Protein AF-X1S949-F1 (afdb_monomer_lite)

Secondary structure (DSSP, 8-state):
-HHHHHHHHHHHHHTSHHHHTTT-----TTS---SSHHHHHHHHHHHHHH-SSEEEE--SS--HHHHHHHHHHHHTT--EEEE--SSHHHHHHHHIIIII-GGGGPBPTTT--B---EEES-HHHHHHHHHHHHTT---EEEEEPTT-SS-EEEEETTT--EEEEE--

pLDDT: mean 91.07, std 7.75, range [42.94, 98.0]

Sequence (168 aa):
ADFREMAKTCEVIFNNDKLKKYNLRFFDPTLSAANYHEDKGIIECLMVKTCKALLYFAQHKESLGKVSELAMALSLGKPAIVLCPKDERGTEIFEFYRERHPLLRLIEFNTGIVNGAMITQDVDVVSQVFERIFSNSMEYDLVRKRETTAYYLLKERITQSTVRIITD

Radius of gyration: 16.21 Å; chains: 1; bounding box: 37×38×51 Å

Foldseek 3Di:
DPLVVVVVLCCVQCPPPLNVVVVDDDDRLVPPDDPDPVSSLVVLLVRLVPDQAEEQEDDPDDDPSSLVSLLSNQLQVHAYEYAFAPDPSSVVVLCCLQPPPCSLQHANVVPRWRFGYQYDNDSVVVNVVVSCVVVVNWDWDWDADPPDDPWIFTAGPPSRGGGGIDDD

Structure (mmCIF, N/CA/C/O backbone):
data_AF-X1S949-F1
#
_entry.id   AF-X1S949-F1
#
loop_
_atom_site.group_PDB
_atom_site.id
_atom_site.type_symbol
_atom_site.label_atom_id
_atom_site.label_alt_id
_atom_site.label_comp_id
_atom_site.label_asym_id
_atom_site.label_entity_id
_atom_site.label_seq_id
_atom_site.pdbx_PDB_ins_code
_atom_site.Cartn_x
_atom_site.Cartn_y
_atom_site.Cartn_z
_atom_site.occupancy
_atom_site.B_iso_or_equiv
_atom_site.auth_seq_id
_atom_site.auth_comp_id
_atom_site.auth_asym_id
_atom_site.auth_atom_id
_atom_site.pdbx_PDB_model_num
ATOM 1 N N . ALA A 1 1 ? 21.373 -1.726 -10.706 1.00 42.94 1 ALA A N 1
ATOM 2 C CA . ALA A 1 1 ? 21.357 -2.648 -9.550 1.00 42.94 1 ALA A CA 1
ATOM 3 C C . ALA A 1 1 ? 19.920 -2.885 -9.067 1.00 42.94 1 ALA A C 1
ATOM 5 O O . ALA A 1 1 ? 19.515 -4.034 -9.002 1.00 42.94 1 ALA A O 1
ATOM 6 N N . ASP A 1 2 ? 19.144 -1.811 -8.898 1.00 65.62 2 ASP A N 1
ATOM 7 C CA . ASP A 1 2 ? 17.750 -1.730 -8.409 1.00 65.62 2 ASP A CA 1
ATOM 8 C C . ASP A 1 2 ? 16.717 -2.740 -8.973 1.00 65.62 2 ASP A C 1
ATOM 10 O O . ASP A 1 2 ? 16.058 -3.458 -8.230 1.00 65.62 2 ASP A O 1
ATOM 14 N N . PHE A 1 3 ? 16.585 -2.866 -10.301 1.00 72.50 3 PHE A N 1
ATOM 15 C CA . PHE A 1 3 ? 15.486 -3.641 -10.908 1.00 72.50 3 PHE A CA 1
ATOM 16 C C . PHE A 1 3 ? 15.519 -5.149 -10.618 1.00 72.50 3 PHE A C 1
ATOM 18 O O . PHE A 1 3 ? 14.475 -5.782 -10.494 1.00 72.50 3 PHE A O 1
ATOM 25 N N . ARG A 1 4 ? 16.716 -5.736 -10.487 1.00 78.69 4 ARG A N 1
ATOM 26 C CA . ARG A 1 4 ? 16.861 -7.168 -10.171 1.00 78.69 4 ARG A CA 1
ATOM 27 C C . ARG A 1 4 ? 16.485 -7.466 -8.725 1.00 78.69 4 ARG A C 1
ATOM 29 O O . ARG A 1 4 ? 15.991 -8.546 -8.435 1.00 78.69 4 ARG A O 1
ATOM 36 N N . GLU A 1 5 ? 16.765 -6.533 -7.826 1.00 84.12 5 GLU A N 1
ATOM 37 C CA . GLU A 1 5 ? 16.418 -6.655 -6.414 1.00 84.12 5 GLU A CA 1
ATOM 38 C C . GLU A 1 5 ? 14.911 -6.507 -6.206 1.00 84.12 5 GLU A C 1
ATOM 40 O O . GLU A 1 5 ? 14.311 -7.313 -5.497 1.00 84.12 5 GLU A O 1
ATOM 45 N N . MET A 1 6 ? 14.283 -5.565 -6.914 1.00 86.31 6 MET A N 1
ATOM 46 C CA . MET A 1 6 ? 12.828 -5.442 -6.959 1.00 86.31 6 MET A CA 1
ATOM 47 C C . MET A 1 6 ? 12.170 -6.729 -7.477 1.00 86.31 6 MET A C 1
ATOM 49 O O . MET A 1 6 ? 11.287 -7.257 -6.809 1.00 86.31 6 MET A O 1
ATOM 53 N N . ALA A 1 7 ? 12.642 -7.284 -8.601 1.00 86.12 7 ALA A N 1
ATOM 54 C CA . ALA A 1 7 ? 12.110 -8.534 -9.152 1.00 86.12 7 ALA A CA 1
ATOM 55 C C . ALA A 1 7 ? 12.222 -9.702 -8.155 1.00 86.12 7 ALA A C 1
ATOM 57 O O . ALA A 1 7 ? 11.230 -10.375 -7.881 1.00 86.12 7 ALA A O 1
ATOM 58 N N . LYS A 1 8 ? 13.392 -9.880 -7.523 1.00 89.44 8 LYS A N 1
ATOM 59 C CA . LYS A 1 8 ? 13.591 -10.884 -6.459 1.00 89.44 8 LYS A CA 1
ATOM 60 C C . LYS A 1 8 ? 12.653 -10.668 -5.273 1.00 89.44 8 LYS A C 1
ATOM 62 O O . LYS A 1 8 ? 12.111 -11.625 -4.731 1.00 89.44 8 LYS A O 1
ATOM 67 N N . THR A 1 9 ? 12.449 -9.419 -4.865 1.00 91.56 9 THR A N 1
ATOM 68 C CA . THR A 1 9 ? 11.552 -9.087 -3.751 1.00 91.56 9 THR A CA 1
ATOM 69 C C . THR A 1 9 ? 10.100 -9.409 -4.102 1.00 91.56 9 THR A C 1
ATOM 71 O O . THR A 1 9 ? 9.396 -10.015 -3.298 1.00 91.56 9 THR A O 1
ATOM 74 N N . CYS A 1 10 ? 9.662 -9.084 -5.320 1.00 91.50 10 CYS A N 1
ATOM 75 C CA . CYS A 1 10 ? 8.351 -9.478 -5.833 1.00 91.50 10 CYS A CA 1
ATOM 76 C C . CYS A 1 10 ? 8.190 -11.003 -5.864 1.00 91.50 10 CYS A C 1
ATOM 78 O O . CYS A 1 10 ? 7.167 -11.505 -5.404 1.00 91.50 10 CYS A O 1
ATOM 80 N N . GLU A 1 11 ? 9.189 -11.749 -6.342 1.00 90.31 11 GLU A N 1
ATOM 81 C CA . GLU A 1 11 ? 9.158 -13.216 -6.323 1.00 90.31 11 GLU A CA 1
ATOM 82 C C . GLU A 1 11 ? 8.985 -13.763 -4.903 1.00 90.31 11 GLU A C 1
ATOM 84 O O . GLU A 1 11 ? 8.171 -14.661 -4.705 1.00 90.31 11 GLU A O 1
ATOM 89 N N . VAL A 1 12 ? 9.689 -13.211 -3.910 1.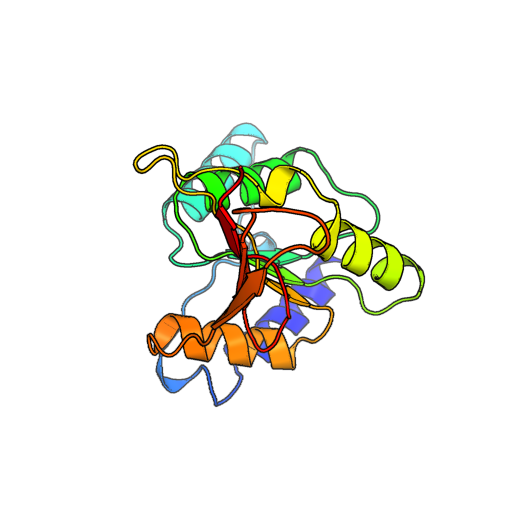00 93.06 12 VAL A N 1
ATOM 90 C CA . VAL A 1 12 ? 9.542 -13.616 -2.501 1.00 93.06 12 VAL A CA 1
ATOM 91 C C . VAL A 1 12 ? 8.131 -13.327 -1.980 1.00 93.06 12 VAL A C 1
ATOM 93 O O . VAL A 1 12 ? 7.516 -14.203 -1.371 1.00 93.06 12 VAL A O 1
ATOM 96 N N . ILE A 1 13 ? 7.590 -12.133 -2.242 1.00 94.12 13 ILE A N 1
ATOM 97 C CA . ILE A 1 13 ? 6.253 -11.729 -1.775 1.00 94.12 13 ILE A CA 1
ATOM 98 C C . ILE A 1 13 ? 5.176 -12.597 -2.421 1.00 94.12 13 ILE A C 1
ATOM 100 O O . ILE A 1 13 ? 4.382 -13.233 -1.732 1.00 94.12 13 ILE A O 1
ATOM 104 N N . PHE A 1 14 ? 5.132 -12.644 -3.751 1.00 92.50 14 PHE A N 1
ATOM 105 C CA . PHE A 1 14 ? 4.020 -13.259 -4.473 1.00 92.50 14 PHE A CA 1
ATOM 106 C C . PHE A 1 14 ? 4.097 -14.793 -4.525 1.00 92.50 14 PHE A C 1
ATOM 108 O O . PHE A 1 14 ? 3.075 -15.428 -4.779 1.00 92.50 14 PHE A O 1
ATOM 115 N N . ASN A 1 15 ? 5.248 -15.400 -4.200 1.00 91.94 15 ASN A N 1
ATOM 116 C CA . ASN A 1 15 ? 5.349 -16.841 -3.935 1.00 91.94 15 ASN A CA 1
ATOM 117 C C . ASN A 1 15 ? 5.165 -17.214 -2.455 1.00 91.94 15 ASN A C 1
ATOM 119 O O . ASN A 1 15 ? 5.277 -18.395 -2.116 1.00 91.94 15 ASN A O 1
ATOM 123 N N . ASN A 1 16 ? 4.873 -16.259 -1.568 1.00 94.75 16 ASN A N 1
ATOM 124 C CA . ASN A 1 16 ? 4.572 -16.564 -0.174 1.00 94.75 16 ASN A CA 1
ATOM 125 C C . ASN A 1 16 ? 3.310 -17.444 -0.080 1.00 94.75 16 ASN A C 1
ATOM 127 O O . ASN A 1 16 ? 2.289 -17.153 -0.710 1.00 94.75 16 ASN A O 1
ATOM 131 N N . ASP A 1 17 ? 3.347 -18.505 0.731 1.00 93.94 17 ASP A N 1
ATOM 132 C CA . ASP A 1 17 ? 2.234 -19.461 0.858 1.00 93.94 17 ASP A CA 1
ATOM 133 C C . ASP A 1 17 ? 0.924 -18.798 1.311 1.00 93.94 17 ASP A C 1
ATOM 135 O O . ASP A 1 17 ? -0.161 -19.234 0.920 1.00 93.94 17 ASP A O 1
ATOM 139 N N . LYS A 1 18 ? 1.014 -17.688 2.058 1.00 92.31 18 LYS A N 1
ATOM 140 C CA . LYS A 1 18 ? -0.144 -16.874 2.458 1.00 92.31 18 LYS A CA 1
ATOM 141 C C . LYS A 1 18 ? -0.888 -16.282 1.257 1.00 92.31 18 LYS A C 1
ATOM 143 O O . LYS A 1 18 ? -2.103 -16.097 1.331 1.00 92.31 18 LYS A O 1
ATOM 148 N N . LEU A 1 19 ? -0.178 -15.999 0.160 1.00 94.81 19 LEU A N 1
ATOM 149 C CA . LEU A 1 19 ? -0.719 -15.341 -1.031 1.00 94.81 19 LEU A CA 1
ATOM 150 C C . LEU A 1 19 ? -1.040 -16.299 -2.183 1.00 94.81 19 LEU A C 1
ATOM 152 O O . LEU A 1 19 ? -1.941 -15.996 -2.970 1.00 94.81 19 LEU A O 1
ATOM 156 N N . LYS A 1 20 ? -0.381 -17.465 -2.262 1.00 91.00 20 LYS A N 1
ATOM 157 C CA . LYS A 1 20 ? -0.585 -18.452 -3.344 1.00 91.00 20 LYS A CA 1
ATOM 158 C C . LYS A 1 20 ? -2.058 -18.792 -3.582 1.00 91.00 20 LYS A C 1
ATOM 160 O O . LYS A 1 20 ? -2.490 -18.858 -4.727 1.00 91.00 20 LYS A O 1
ATOM 165 N N . LYS A 1 21 ? -2.850 -18.936 -2.511 1.00 91.31 21 LYS A N 1
ATOM 166 C CA . LYS A 1 21 ? -4.285 -19.276 -2.584 1.00 91.31 21 LYS A CA 1
ATOM 167 C C . LYS A 1 21 ? -5.135 -18.264 -3.369 1.00 91.31 21 LYS A C 1
ATOM 169 O O . LYS A 1 21 ? -6.205 -18.627 -3.847 1.00 91.31 21 LYS A O 1
ATOM 174 N N . TYR A 1 22 ? -4.678 -17.019 -3.515 1.00 92.12 22 TYR A N 1
ATOM 175 C CA . TYR A 1 22 ? -5.416 -15.968 -4.224 1.00 92.12 22 TYR A CA 1
ATOM 176 C C . TYR A 1 22 ? -5.054 -15.849 -5.709 1.00 92.12 22 TYR A C 1
ATOM 178 O O . TYR A 1 22 ? -5.686 -15.056 -6.405 1.00 92.12 22 TYR A O 1
ATOM 186 N N . ASN A 1 23 ? -4.052 -16.594 -6.202 1.00 91.38 23 ASN A N 1
ATOM 187 C CA . ASN A 1 23 ? -3.577 -16.520 -7.591 1.00 91.38 23 ASN A CA 1
ATOM 188 C C . ASN A 1 23 ? -3.366 -15.070 -8.073 1.00 91.38 23 ASN A C 1
ATOM 190 O O . ASN A 1 23 ? -3.816 -14.676 -9.155 1.00 91.38 23 ASN A O 1
ATOM 194 N N . LEU A 1 24 ? -2.721 -14.249 -7.235 1.00 92.12 24 LEU A N 1
ATOM 195 C CA . LEU A 1 24 ? -2.495 -12.839 -7.538 1.00 92.12 24 LEU A CA 1
ATOM 196 C C . LEU A 1 24 ? -1.611 -12.698 -8.777 1.00 92.12 24 LEU A C 1
ATOM 198 O O . LEU A 1 24 ? -0.581 -13.352 -8.913 1.00 92.12 24 LEU A O 1
ATOM 202 N N . ARG A 1 25 ? -2.009 -11.787 -9.663 1.00 91.25 25 ARG A N 1
ATOM 203 C CA . ARG A 1 25 ? -1.187 -11.339 -10.786 1.00 91.25 25 ARG A CA 1
ATOM 204 C C . ARG A 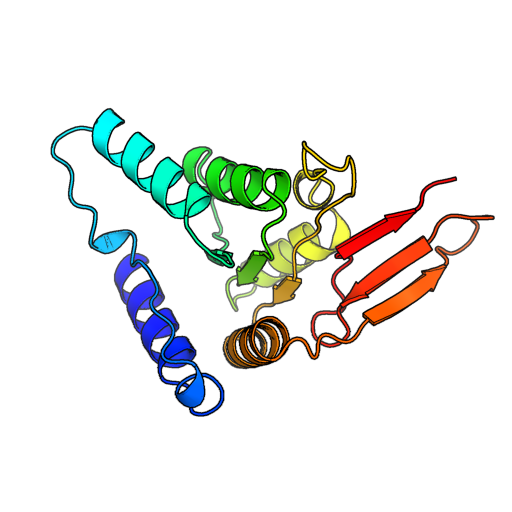1 25 ? -0.701 -9.939 -10.471 1.00 91.25 25 ARG A C 1
ATOM 206 O O . ARG A 1 25 ? -1.512 -9.067 -10.158 1.00 91.25 25 ARG A O 1
ATOM 213 N N . PHE A 1 26 ? 0.599 -9.733 -10.574 1.00 88.50 26 PHE A N 1
ATOM 214 C CA . PHE A 1 26 ? 1.210 -8.420 -10.465 1.00 88.50 26 PHE A CA 1
ATOM 215 C C . PHE A 1 26 ? 1.853 -8.062 -11.799 1.00 88.50 26 PHE A C 1
ATOM 217 O O . PHE A 1 26 ? 2.224 -8.936 -12.583 1.00 88.50 26 PHE A O 1
ATOM 224 N N . PHE A 1 27 ? 1.939 -6.767 -12.066 1.00 83.00 27 PHE A N 1
ATOM 225 C CA . PHE A 1 27 ? 2.675 -6.268 -13.210 1.00 83.00 27 PHE A CA 1
ATOM 226 C C . PHE A 1 27 ? 4.065 -5.865 -12.743 1.00 83.00 27 PHE A C 1
ATOM 228 O O . PHE A 1 27 ? 4.188 -5.071 -11.811 1.00 83.00 27 PHE A O 1
ATOM 235 N N . ASP A 1 28 ? 5.093 -6.397 -13.392 1.00 71.56 28 ASP A N 1
ATOM 236 C CA . ASP A 1 28 ? 6.461 -5.951 -13.175 1.00 71.56 28 ASP A CA 1
ATOM 237 C C . ASP A 1 28 ? 6.780 -4.800 -14.153 1.00 71.56 28 ASP A C 1
ATOM 239 O O . ASP A 1 28 ? 6.856 -5.040 -15.362 1.00 71.56 28 ASP A O 1
ATOM 243 N N . PRO A 1 29 ? 6.971 -3.553 -13.672 1.00 63.38 29 PRO A N 1
ATOM 244 C CA . PRO A 1 29 ? 7.279 -2.399 -14.521 1.00 63.38 29 PRO A CA 1
ATOM 245 C C . PRO A 1 29 ? 8.615 -2.523 -15.268 1.00 63.38 29 PRO A C 1
ATOM 247 O O . PRO A 1 29 ? 8.893 -1.744 -16.177 1.00 63.38 29 PRO A O 1
ATOM 250 N N . THR A 1 30 ? 9.450 -3.517 -14.951 1.00 64.00 30 THR A N 1
ATOM 251 C CA . THR A 1 30 ? 10.642 -3.833 -15.754 1.00 64.00 30 THR A CA 1
ATOM 252 C C . THR A 1 30 ? 10.309 -4.498 -17.088 1.00 64.00 30 THR A C 1
ATOM 254 O O . THR A 1 30 ? 11.136 -4.466 -17.999 1.00 64.00 30 THR A O 1
ATOM 257 N N . LEU A 1 31 ? 9.104 -5.061 -17.231 1.00 67.44 31 LEU A N 1
ATOM 258 C CA . LEU A 1 31 ? 8.647 -5.741 -18.443 1.00 67.44 31 LEU A CA 1
ATOM 259 C C . LEU A 1 31 ? 7.966 -4.794 -19.445 1.00 67.44 31 LEU A C 1
ATOM 261 O O . LEU A 1 31 ? 7.777 -5.174 -20.600 1.00 67.44 31 LEU A O 1
ATOM 265 N N . SER A 1 32 ? 7.626 -3.558 -19.055 1.00 66.12 32 SER A N 1
ATOM 266 C CA . SER A 1 32 ? 7.018 -2.551 -19.941 1.00 66.12 32 SER A CA 1
ATOM 267 C C . SER A 1 32 ? 8.060 -1.817 -20.792 1.00 66.12 32 SER A C 1
ATOM 269 O O . SER A 1 32 ? 8.199 -0.592 -20.711 1.00 66.12 32 SER A O 1
ATOM 271 N N . ALA A 1 33 ? 8.821 -2.555 -21.601 1.00 66.81 33 ALA A N 1
ATOM 272 C CA . ALA A 1 33 ? 9.676 -1.945 -22.613 1.00 66.81 33 ALA A CA 1
ATOM 273 C C . ALA A 1 33 ? 8.794 -1.229 -23.650 1.00 66.81 33 ALA A C 1
ATOM 275 O O . ALA A 1 33 ? 7.996 -1.862 -24.338 1.00 66.81 33 ALA A O 1
ATOM 276 N N . ALA A 1 34 ? 8.932 0.091 -23.745 1.00 79.81 34 ALA A N 1
ATOM 277 C CA . ALA A 1 34 ? 8.259 0.913 -24.742 1.00 79.81 34 ALA A CA 1
ATOM 278 C C . ALA A 1 34 ? 9.298 1.711 -25.533 1.00 79.81 34 ALA A C 1
ATOM 280 O O . ALA A 1 34 ? 10.355 2.061 -25.004 1.00 79.81 34 ALA A O 1
ATOM 281 N N . ASN A 1 35 ? 8.995 1.983 -26.802 1.00 80.56 35 ASN A N 1
ATOM 282 C CA . ASN A 1 35 ? 9.910 2.685 -27.705 1.00 80.56 35 ASN A CA 1
ATOM 283 C C . ASN A 1 35 ? 9.990 4.190 -27.406 1.00 80.56 35 ASN A C 1
ATOM 285 O O . ASN A 1 35 ? 10.996 4.818 -27.730 1.00 80.56 35 ASN A O 1
ATOM 289 N N . TYR A 1 36 ? 8.953 4.749 -26.776 1.00 85.06 36 TYR A N 1
ATOM 290 C CA . TYR A 1 36 ? 8.838 6.170 -26.457 1.00 85.06 36 TYR A CA 1
ATOM 291 C C . TYR A 1 36 ? 8.464 6.391 -24.987 1.00 85.06 36 TYR A C 1
ATOM 293 O O . TYR A 1 36 ? 7.885 5.523 -24.325 1.00 85.06 36 TYR A O 1
ATOM 301 N N . HIS A 1 37 ? 8.816 7.566 -24.462 1.00 83.44 37 HIS A N 1
ATOM 302 C CA . HIS A 1 37 ? 8.577 7.920 -23.062 1.00 83.44 37 HIS A CA 1
ATOM 303 C C . HIS A 1 37 ? 7.084 8.102 -22.759 1.00 83.44 37 HIS A C 1
ATOM 305 O O . HIS A 1 37 ? 6.625 7.726 -21.681 1.00 83.44 37 HIS A O 1
ATOM 311 N N . GLU A 1 38 ? 6.329 8.632 -23.717 1.00 88.31 38 GLU A N 1
ATOM 312 C CA . GLU A 1 38 ? 4.890 8.865 -23.636 1.00 88.31 38 GLU A CA 1
ATOM 313 C C . GLU A 1 38 ? 4.122 7.546 -23.507 1.00 88.31 38 GLU A C 1
ATOM 315 O O . GLU A 1 38 ? 3.279 7.409 -22.620 1.00 88.31 38 GLU A O 1
ATOM 320 N N . ASP A 1 39 ? 4.467 6.553 -24.331 1.00 88.38 39 ASP A N 1
ATOM 321 C CA . ASP A 1 39 ? 3.859 5.219 -24.296 1.00 88.38 39 ASP A CA 1
ATOM 322 C C . ASP A 1 39 ? 4.044 4.571 -22.925 1.00 88.38 39 ASP A C 1
ATOM 324 O O . ASP A 1 39 ? 3.098 4.047 -22.333 1.00 88.38 39 ASP A O 1
ATOM 328 N N . LYS A 1 40 ? 5.269 4.652 -22.393 1.00 84.44 40 LYS A N 1
ATOM 329 C CA . LYS A 1 40 ? 5.595 4.127 -21.070 1.00 84.44 40 LYS A CA 1
ATOM 330 C C . LYS A 1 40 ? 4.752 4.798 -19.985 1.00 84.44 40 LYS A C 1
ATOM 332 O O . LYS A 1 40 ? 4.126 4.094 -19.196 1.00 84.44 40 LYS A O 1
ATOM 337 N N . GLY A 1 41 ? 4.678 6.129 -19.990 1.00 86.62 41 GLY A N 1
ATOM 338 C CA . GLY A 1 41 ? 3.883 6.874 -19.012 1.00 86.62 41 GLY A CA 1
ATOM 339 C C . GLY A 1 41 ? 2.391 6.525 -19.069 1.00 86.62 41 GLY A C 1
ATOM 340 O O . GLY A 1 41 ? 1.752 6.349 -18.030 1.00 86.62 41 GLY A O 1
ATOM 341 N N . ILE A 1 42 ? 1.828 6.360 -20.273 1.00 89.25 42 ILE A N 1
ATOM 342 C CA . ILE A 1 42 ? 0.429 5.938 -20.455 1.00 89.25 42 ILE A CA 1
ATOM 343 C C . ILE A 1 42 ? 0.208 4.529 -19.893 1.00 89.25 42 ILE A C 1
ATOM 345 O O . ILE A 1 42 ? -0.784 4.300 -19.195 1.00 89.25 42 ILE A O 1
ATOM 349 N N . ILE A 1 43 ? 1.118 3.593 -20.166 1.00 88.38 43 ILE A N 1
ATOM 350 C CA . ILE A 1 43 ? 1.046 2.219 -19.653 1.00 88.38 43 ILE A CA 1
ATOM 351 C C . ILE A 1 43 ? 1.087 2.213 -18.120 1.00 88.38 43 ILE A C 1
ATOM 353 O O . ILE A 1 43 ? 0.213 1.604 -17.502 1.00 88.38 43 ILE A O 1
ATOM 357 N N . GLU A 1 44 ? 2.021 2.940 -17.506 1.00 87.88 44 GLU A N 1
ATOM 358 C CA . GLU A 1 44 ? 2.142 3.071 -16.045 1.00 87.88 44 GLU A CA 1
ATOM 359 C C . GLU A 1 44 ? 0.848 3.635 -15.430 1.00 87.88 44 GLU A C 1
ATOM 361 O O . GLU A 1 44 ? 0.280 3.058 -14.495 1.00 87.88 44 GLU A O 1
ATOM 366 N N . CYS A 1 45 ? 0.280 4.682 -16.035 1.00 90.94 45 CYS A N 1
ATOM 367 C CA . CYS A 1 45 ? -0.999 5.251 -15.606 1.00 90.94 45 CYS A CA 1
ATOM 368 C C . CYS A 1 45 ? -2.156 4.243 -15.707 1.00 90.94 45 CYS A C 1
ATOM 370 O O . CYS A 1 45 ? -2.985 4.143 -14.796 1.00 90.94 45 CYS A O 1
ATOM 372 N N . LEU A 1 46 ? -2.233 3.481 -16.803 1.00 91.88 46 LEU A N 1
ATOM 373 C CA . LEU A 1 46 ? -3.258 2.453 -17.005 1.00 91.88 46 LEU A CA 1
ATOM 374 C C . LEU A 1 46 ? -3.103 1.289 -16.023 1.00 91.88 46 LEU A C 1
ATOM 376 O O . LEU A 1 46 ? -4.104 0.771 -15.519 1.00 91.88 46 LEU A O 1
ATOM 380 N N . MET A 1 47 ? -1.877 0.895 -15.702 1.00 91.75 47 MET A N 1
ATOM 381 C CA . MET A 1 47 ? -1.606 -0.129 -14.698 1.00 91.75 47 MET A CA 1
ATOM 382 C C . MET A 1 47 ? -2.073 0.315 -13.317 1.00 91.75 47 MET A C 1
ATOM 384 O O . MET A 1 47 ? -2.827 -0.410 -12.663 1.00 91.75 47 MET A O 1
ATOM 388 N N . VAL A 1 48 ? -1.717 1.533 -12.900 1.00 93.56 48 VAL A N 1
ATOM 389 C CA . VAL A 1 48 ? -2.200 2.096 -11.633 1.00 93.56 48 VAL A CA 1
ATOM 390 C C . VAL A 1 48 ? -3.721 2.195 -11.652 1.00 93.56 48 VAL A C 1
ATOM 392 O O . VAL A 1 48 ? -4.369 1.822 -10.677 1.00 93.56 48 VAL A O 1
ATOM 395 N N . LYS A 1 49 ? -4.337 2.594 -12.772 1.00 94.25 49 LYS A N 1
ATOM 396 C CA . LYS A 1 49 ? -5.801 2.638 -12.919 1.00 94.25 49 LYS A CA 1
ATOM 397 C C . LYS A 1 49 ? -6.465 1.264 -12.818 1.00 94.25 49 LYS A C 1
ATOM 399 O O . LYS A 1 49 ? -7.576 1.175 -12.295 1.00 94.25 49 LYS A O 1
ATOM 404 N N . THR A 1 50 ? -5.814 0.187 -13.241 1.00 93.62 50 THR A N 1
ATOM 405 C CA . THR A 1 50 ? -6.418 -1.159 -13.309 1.00 93.62 50 THR A CA 1
ATOM 406 C C . THR A 1 50 ? -6.085 -2.064 -12.123 1.00 93.62 50 THR A C 1
ATOM 408 O O . THR 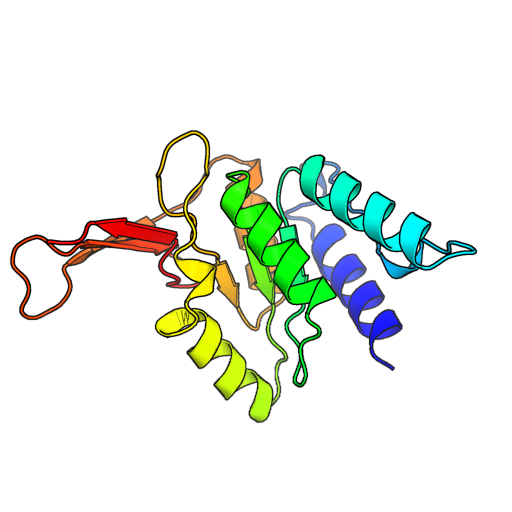A 1 50 ? -6.855 -2.985 -11.842 1.00 93.62 50 THR A O 1
ATOM 411 N N . CYS A 1 51 ? -5.007 -1.796 -11.380 1.00 94.75 51 CYS A N 1
ATOM 412 C CA . CYS A 1 51 ? -4.611 -2.621 -10.236 1.00 94.75 51 CYS A CA 1
ATOM 413 C C . CYS A 1 51 ? -5.675 -2.637 -9.118 1.00 94.75 51 CYS A C 1
ATOM 415 O O . CYS A 1 51 ? -6.508 -1.738 -9.006 1.00 94.75 51 CYS A O 1
ATOM 417 N N . LYS A 1 52 ? -5.682 -3.668 -8.270 1.00 95.38 52 LYS A N 1
ATOM 418 C CA . LYS A 1 52 ? -6.574 -3.716 -7.092 1.00 95.38 52 LYS A CA 1
ATOM 419 C C . LYS A 1 52 ? -5.916 -3.168 -5.830 1.00 95.38 52 LYS A C 1
ATOM 421 O O . LYS A 1 52 ? -6.611 -2.659 -4.963 1.00 95.38 52 LYS A O 1
ATOM 426 N N . ALA A 1 53 ? -4.595 -3.244 -5.768 1.00 95.88 53 ALA A N 1
ATOM 427 C CA . ALA A 1 53 ? -3.756 -2.681 -4.727 1.00 95.88 53 ALA A CA 1
ATOM 428 C C . ALA A 1 53 ? -2.388 -2.335 -5.337 1.00 95.88 53 ALA A C 1
ATOM 430 O O . ALA A 1 53 ? -2.021 -2.891 -6.379 1.00 95.88 53 ALA A O 1
ATOM 431 N N . LEU A 1 54 ? -1.655 -1.420 -4.706 1.00 95.94 54 LEU A N 1
ATOM 432 C CA . LEU A 1 54 ? -0.328 -0.975 -5.132 1.00 95.94 54 LEU A CA 1
ATOM 433 C C . LEU A 1 54 ? 0.730 -1.409 -4.108 1.00 95.94 54 LEU A C 1
ATOM 435 O O . LEU A 1 54 ? 0.582 -1.126 -2.922 1.00 95.94 54 LEU A O 1
ATOM 439 N N . LEU A 1 55 ? 1.812 -2.040 -4.572 1.00 95.56 55 LEU A N 1
ATOM 440 C CA . LEU A 1 55 ? 3.068 -2.144 -3.824 1.00 95.56 55 LEU A CA 1
ATOM 441 C C . LEU A 1 55 ? 4.035 -1.097 -4.375 1.00 95.56 55 LEU A C 1
ATOM 443 O O . LEU A 1 55 ? 4.427 -1.164 -5.537 1.00 95.56 55 LEU A O 1
ATOM 447 N N . TYR A 1 56 ? 4.400 -0.136 -3.541 1.00 94.56 56 TYR A N 1
ATOM 448 C CA . TYR A 1 56 ? 5.301 0.954 -3.870 1.00 94.56 56 TYR A CA 1
ATOM 449 C C . TYR A 1 56 ? 6.670 0.716 -3.233 1.00 94.56 56 TYR A C 1
ATOM 451 O O . TYR A 1 56 ? 6.774 0.607 -2.014 1.00 94.56 56 TYR A O 1
ATOM 459 N N . PHE A 1 57 ? 7.722 0.664 -4.046 1.00 93.75 57 PHE A N 1
ATOM 460 C CA . PHE A 1 57 ? 9.101 0.532 -3.573 1.00 93.75 57 PHE A CA 1
ATOM 461 C C . PHE A 1 57 ? 9.713 1.919 -3.391 1.00 93.75 57 PHE A C 1
ATOM 463 O O . PHE A 1 57 ? 10.087 2.567 -4.374 1.00 93.75 57 PHE A O 1
ATOM 470 N N . ALA A 1 58 ? 9.809 2.358 -2.137 1.00 93.75 58 ALA A N 1
ATOM 471 C CA . ALA A 1 58 ? 10.427 3.629 -1.789 1.00 93.75 58 ALA A CA 1
ATOM 472 C C . ALA A 1 58 ? 11.939 3.588 -2.050 1.00 93.75 58 ALA A C 1
ATOM 474 O O . ALA A 1 58 ? 12.592 2.558 -1.869 1.00 93.75 58 ALA A O 1
ATOM 475 N N . GLN A 1 59 ? 12.504 4.719 -2.460 1.00 91.19 59 GLN A N 1
ATOM 476 C CA . GLN A 1 59 ? 13.921 4.838 -2.800 1.00 91.19 59 GLN A CA 1
ATOM 477 C C . GLN A 1 59 ? 14.572 6.046 -2.135 1.00 91.19 59 GLN A C 1
ATOM 479 O O . GLN A 1 59 ? 13.935 7.059 -1.861 1.00 91.19 59 GLN A O 1
ATOM 484 N N . HIS A 1 60 ? 15.897 5.976 -1.975 1.00 91.38 60 HIS A N 1
ATOM 485 C CA . HIS A 1 60 ? 16.723 7.081 -1.463 1.00 91.38 60 HIS A CA 1
ATOM 486 C C . HIS A 1 60 ? 16.600 8.374 -2.261 1.00 91.38 60 HIS A C 1
ATOM 488 O O . HIS A 1 60 ? 16.847 9.463 -1.739 1.00 91.38 60 HIS A O 1
ATOM 494 N N . LYS A 1 61 ? 16.251 8.251 -3.540 1.00 89.75 61 LYS A N 1
ATOM 495 C CA . LYS A 1 61 ? 15.980 9.366 -4.433 1.00 89.75 61 LYS A CA 1
ATOM 496 C C . LYS A 1 61 ? 14.745 9.040 -5.255 1.00 89.75 61 LYS A C 1
ATOM 498 O O . LYS A 1 61 ? 14.818 8.278 -6.214 1.00 89.75 61 LYS A O 1
ATOM 503 N N . GLU A 1 62 ? 13.631 9.641 -4.870 1.00 87.81 62 GLU A N 1
ATOM 504 C CA . GLU A 1 62 ? 12.376 9.494 -5.591 1.00 87.81 62 GLU A CA 1
ATOM 505 C C . GLU A 1 62 ? 12.386 10.265 -6.912 1.00 87.81 62 GLU A C 1
ATOM 507 O O . GLU A 1 62 ? 13.017 11.318 -7.051 1.00 87.81 62 GLU A O 1
ATOM 512 N N . SER A 1 63 ? 11.651 9.736 -7.887 1.00 88.94 63 SER A N 1
ATOM 513 C CA . SER A 1 63 ? 11.348 10.441 -9.133 1.00 88.94 63 SER A CA 1
ATOM 514 C C . SER A 1 63 ? 9.917 10.966 -9.095 1.00 88.94 63 SER A C 1
ATOM 516 O O . SER A 1 63 ? 9.048 10.353 -8.477 1.00 88.94 63 SER A O 1
ATOM 518 N N . LEU A 1 64 ? 9.650 12.068 -9.802 1.00 87.81 64 LEU A N 1
ATOM 519 C CA . LEU A 1 64 ? 8.288 12.601 -9.917 1.00 87.81 64 LEU A CA 1
ATOM 520 C C . LEU A 1 64 ? 7.315 11.573 -10.517 1.00 87.81 64 LEU A C 1
ATOM 522 O O . LEU A 1 64 ? 6.168 11.521 -10.088 1.00 87.81 64 LEU A O 1
ATOM 526 N N . GLY A 1 65 ? 7.786 10.726 -11.442 1.00 87.44 65 GLY A N 1
ATOM 527 C CA . GLY A 1 65 ? 6.996 9.637 -12.023 1.00 87.44 65 GLY A CA 1
ATOM 528 C C . GLY A 1 65 ? 6.499 8.657 -10.959 1.00 87.44 65 GLY A C 1
ATOM 529 O O . GLY A 1 65 ? 5.295 8.526 -10.771 1.00 87.44 65 GLY A O 1
ATOM 530 N N . LYS A 1 66 ? 7.405 8.072 -10.168 1.00 88.50 66 LYS A N 1
ATOM 531 C CA . LYS A 1 66 ? 7.029 7.148 -9.082 1.00 88.50 66 LYS A CA 1
ATOM 532 C C . LYS A 1 66 ? 6.071 7.786 -8.079 1.00 88.50 66 LYS A C 1
ATOM 534 O O . LYS A 1 66 ? 5.024 7.236 -7.747 1.00 88.50 66 LYS A O 1
ATOM 539 N N . VAL A 1 67 ? 6.392 8.999 -7.644 1.00 91.69 67 VAL A N 1
ATOM 540 C CA . VAL A 1 67 ? 5.559 9.735 -6.692 1.00 91.69 67 VAL A CA 1
ATOM 541 C C . VAL A 1 67 ? 4.149 9.976 -7.253 1.00 91.69 67 VAL A C 1
ATOM 543 O O . VAL A 1 67 ? 3.166 9.877 -6.514 1.00 91.69 67 VAL A O 1
ATOM 546 N N . SER A 1 68 ? 4.031 10.236 -8.560 1.00 92.88 68 SER A N 1
ATOM 547 C CA . SER A 1 68 ? 2.738 10.399 -9.232 1.00 92.88 68 SER A CA 1
ATOM 548 C C . SER A 1 68 ? 1.920 9.104 -9.281 1.00 92.88 68 SER A C 1
ATOM 550 O O . SER A 1 68 ? 0.709 9.160 -9.085 1.00 92.88 68 SER A O 1
ATOM 552 N N . GLU A 1 69 ? 2.554 7.937 -9.429 1.00 92.75 69 GLU A N 1
ATOM 553 C CA . GLU A 1 69 ? 1.875 6.633 -9.403 1.00 92.75 69 GLU A CA 1
ATOM 554 C C . GLU A 1 69 ? 1.252 6.347 -8.030 1.00 92.75 69 GLU A C 1
ATOM 556 O O . GLU A 1 69 ? 0.091 5.934 -7.941 1.00 92.75 69 GLU A O 1
ATOM 561 N N . LEU A 1 70 ? 1.994 6.615 -6.948 1.00 94.94 70 LEU A N 1
ATOM 562 C CA . LEU A 1 70 ? 1.473 6.494 -5.585 1.00 94.94 70 LEU A CA 1
ATOM 563 C C . LEU A 1 70 ? 0.313 7.467 -5.358 1.00 94.94 70 LEU A C 1
ATOM 565 O O . LEU A 1 70 ? -0.737 7.065 -4.854 1.00 94.94 70 LEU A O 1
ATOM 569 N N . ALA A 1 71 ? 0.474 8.727 -5.770 1.00 95.31 71 ALA A N 1
ATOM 570 C CA . ALA A 1 71 ? -0.574 9.733 -5.645 1.00 95.31 71 ALA A CA 1
ATOM 571 C C . ALA A 1 71 ? -1.852 9.313 -6.390 1.00 95.31 71 ALA A C 1
ATOM 573 O O . ALA A 1 71 ? -2.942 9.347 -5.819 1.00 95.31 71 ALA A O 1
ATOM 574 N N . MET A 1 72 ? -1.716 8.834 -7.629 1.00 95.50 72 MET A N 1
ATOM 575 C CA . MET A 1 72 ? -2.826 8.314 -8.425 1.00 95.50 72 MET A CA 1
ATOM 576 C C . MET A 1 72 ? -3.530 7.143 -7.741 1.00 95.50 72 MET A C 1
ATOM 578 O O . MET A 1 72 ? -4.759 7.119 -7.698 1.00 95.50 72 MET A O 1
ATOM 582 N N . ALA A 1 73 ? -2.788 6.175 -7.199 1.00 96.00 73 ALA A N 1
ATOM 583 C CA . ALA A 1 73 ? -3.386 5.029 -6.519 1.00 96.00 73 ALA A CA 1
ATOM 584 C C . ALA A 1 73 ? -4.231 5.461 -5.312 1.00 96.00 73 ALA A C 1
ATOM 586 O O . ALA A 1 73 ? -5.382 5.034 -5.187 1.00 96.00 73 ALA A O 1
ATOM 587 N N . LEU A 1 74 ? -3.697 6.354 -4.473 1.00 95.75 74 LEU A N 1
ATOM 588 C CA . LEU A 1 74 ? -4.411 6.880 -3.307 1.00 95.75 74 LEU A CA 1
ATOM 589 C C . LEU A 1 74 ? -5.659 7.673 -3.720 1.00 95.75 74 LEU A C 1
ATOM 591 O O . LEU A 1 74 ? -6.739 7.460 -3.163 1.00 95.75 74 LEU A O 1
ATOM 595 N N . SER A 1 75 ? -5.547 8.516 -4.750 1.00 96.12 75 SER A N 1
ATOM 596 C CA . SER A 1 75 ? -6.675 9.284 -5.291 1.00 96.12 75 SER A CA 1
ATOM 597 C C . SER A 1 75 ? -7.764 8.427 -5.940 1.00 96.12 75 SER A C 1
ATOM 599 O O . SER A 1 75 ? -8.916 8.854 -6.023 1.00 96.12 75 SER A O 1
ATOM 601 N N . LEU A 1 76 ? -7.425 7.207 -6.359 1.00 96.00 76 LEU A N 1
ATOM 602 C CA . LEU A 1 76 ? -8.348 6.221 -6.922 1.00 96.00 76 LEU A CA 1
ATOM 603 C C . LEU A 1 76 ? -8.948 5.261 -5.882 1.00 96.00 76 LEU A C 1
ATOM 605 O O . LEU A 1 76 ? -9.587 4.286 -6.278 1.00 96.00 76 LEU A O 1
ATOM 609 N N . GLY A 1 77 ? -8.737 5.472 -4.579 1.00 94.81 77 GLY A N 1
ATOM 610 C CA . GLY A 1 77 ? -9.318 4.574 -3.572 1.00 94.81 77 GLY A CA 1
ATOM 611 C C . GLY A 1 77 ? -8.511 3.306 -3.308 1.00 94.81 77 GLY A C 1
ATOM 612 O O . GLY A 1 77 ? -8.998 2.407 -2.624 1.00 94.81 77 GLY A O 1
ATOM 613 N N . LYS A 1 78 ? -7.308 3.171 -3.878 1.00 95.56 78 LYS A N 1
ATOM 614 C CA . LYS A 1 78 ? -6.600 1.887 -3.897 1.00 95.56 78 LYS A CA 1
ATOM 615 C C . LYS A 1 78 ? -5.773 1.692 -2.631 1.00 95.56 78 LYS A C 1
ATOM 617 O O . LYS A 1 78 ? -4.997 2.584 -2.283 1.00 95.56 78 LYS A O 1
ATOM 622 N N . PRO A 1 79 ? -5.854 0.517 -1.981 1.00 95.81 79 PRO A N 1
ATOM 623 C CA . PRO A 1 79 ? -4.916 0.155 -0.929 1.00 95.81 79 PRO A CA 1
ATOM 624 C C . PRO A 1 79 ? -3.480 0.220 -1.457 1.00 95.81 79 PRO A C 1
ATOM 626 O O . PRO A 1 79 ? -3.159 -0.415 -2.464 1.00 95.81 79 PRO A O 1
ATOM 629 N N . ALA A 1 80 ? -2.623 0.981 -0.780 1.00 96.56 80 ALA A N 1
ATOM 630 C CA . ALA A 1 80 ? -1.217 1.129 -1.133 1.00 96.56 80 ALA A CA 1
ATOM 631 C C . ALA A 1 80 ? -0.327 0.686 0.030 1.00 96.56 80 ALA A C 1
ATOM 633 O O . ALA A 1 80 ? -0.523 1.113 1.170 1.00 96.56 80 ALA A O 1
ATOM 634 N N . ILE A 1 81 ? 0.659 -0.155 -0.264 1.00 97.69 81 ILE A N 1
ATOM 635 C CA . ILE A 1 81 ? 1.711 -0.571 0.662 1.00 97.69 81 ILE A CA 1
ATOM 636 C C . ILE A 1 81 ? 3.011 0.080 0.195 1.00 97.69 81 ILE A C 1
ATOM 638 O O . ILE A 1 81 ? 3.385 -0.077 -0.963 1.00 97.69 81 ILE A O 1
ATOM 642 N N . VAL A 1 82 ? 3.698 0.801 1.075 1.00 97.12 82 VAL A N 1
ATOM 643 C CA . VAL A 1 82 ? 5.007 1.409 0.814 1.00 97.12 82 VAL A CA 1
ATOM 644 C C . VAL A 1 82 ? 6.073 0.555 1.492 1.00 97.12 82 VAL A C 1
ATOM 646 O O . VAL A 1 82 ? 6.122 0.485 2.719 1.00 97.12 82 VAL A O 1
ATOM 649 N N . LEU A 1 83 ? 6.915 -0.099 0.693 1.00 96.94 83 LEU A N 1
ATOM 650 C CA . LEU A 1 83 ? 8.074 -0.856 1.152 1.00 96.94 83 LEU A CA 1
ATOM 651 C C . LEU A 1 83 ? 9.320 0.033 1.076 1.00 96.94 83 LEU A C 1
ATOM 653 O O . LEU A 1 83 ? 9.779 0.383 -0.013 1.00 96.94 83 LEU A O 1
ATOM 657 N N . CYS A 1 84 ? 9.849 0.415 2.233 1.00 96.31 84 CYS A N 1
ATOM 658 C CA . CYS A 1 84 ? 11.050 1.232 2.367 1.00 96.31 84 CYS A CA 1
ATOM 659 C C . CYS A 1 84 ? 12.321 0.360 2.410 1.00 96.31 84 CYS A C 1
ATOM 661 O O . CYS A 1 84 ? 12.261 -0.774 2.894 1.00 96.31 84 CYS A O 1
ATOM 663 N N . PRO A 1 85 ? 13.483 0.880 1.968 1.00 94.69 85 PRO A N 1
ATOM 664 C CA . PRO A 1 85 ? 14.754 0.166 2.067 1.00 94.69 85 PRO A CA 1
ATOM 665 C C . PRO A 1 85 ? 15.102 -0.184 3.518 1.00 94.69 85 PRO A C 1
ATOM 667 O O . PRO A 1 85 ? 14.820 0.588 4.440 1.00 94.69 85 PRO A O 1
ATOM 670 N N . LYS A 1 86 ? 15.751 -1.334 3.725 1.00 92.31 86 LYS A N 1
ATOM 671 C CA . LYS A 1 86 ? 16.192 -1.810 5.046 1.00 92.31 86 LYS A CA 1
ATOM 672 C C . LYS A 1 86 ? 17.672 -1.495 5.282 1.00 92.31 86 LYS A C 1
ATOM 674 O O . LYS A 1 86 ? 18.481 -2.381 5.542 1.00 92.31 86 LYS A O 1
ATOM 679 N N . ASP A 1 87 ? 18.013 -0.219 5.154 1.00 93.06 87 ASP A N 1
ATOM 680 C CA . ASP A 1 87 ? 19.326 0.342 5.478 1.00 93.06 87 ASP A CA 1
ATOM 681 C C . ASP A 1 87 ? 19.165 1.589 6.377 1.00 93.06 87 ASP A C 1
ATOM 683 O O . ASP A 1 87 ? 18.044 1.984 6.716 1.00 93.06 87 ASP A O 1
ATOM 687 N N . GLU A 1 88 ? 20.278 2.183 6.819 1.00 90.44 88 GLU A N 1
ATOM 688 C CA . GLU A 1 88 ? 20.279 3.327 7.747 1.00 90.44 88 GLU A CA 1
ATOM 689 C C . GLU A 1 88 ? 19.428 4.491 7.216 1.00 90.44 88 GLU A C 1
ATOM 691 O O . GLU A 1 88 ? 18.492 4.945 7.874 1.00 90.44 88 GLU A O 1
ATOM 696 N N . ARG A 1 89 ? 19.665 4.891 5.964 1.00 91.06 89 ARG A N 1
ATOM 697 C CA . ARG A 1 89 ? 18.927 5.973 5.304 1.00 91.06 89 ARG A CA 1
ATOM 698 C C . ARG A 1 89 ? 17.470 5.593 5.013 1.00 91.06 89 ARG A C 1
ATOM 700 O O . ARG A 1 89 ? 16.583 6.443 5.011 1.00 91.06 89 ARG A O 1
ATOM 707 N N . GLY A 1 90 ? 17.193 4.309 4.814 1.00 94.00 90 GLY A N 1
ATOM 708 C CA . GLY A 1 90 ? 15.856 3.761 4.627 1.00 94.00 90 GLY A CA 1
ATOM 709 C C . GLY A 1 90 ? 14.981 3.893 5.870 1.00 94.00 90 GLY A C 1
ATOM 710 O O . GLY A 1 90 ? 13.763 4.020 5.743 1.00 94.00 90 GLY A O 1
ATOM 711 N N . THR A 1 91 ? 15.588 3.945 7.058 1.00 94.50 91 THR A N 1
ATOM 712 C CA . THR A 1 91 ? 14.877 4.179 8.325 1.00 94.50 91 THR A CA 1
ATOM 713 C C . THR A 1 91 ? 14.340 5.608 8.400 1.00 94.50 91 THR A C 1
ATOM 715 O O . THR A 1 91 ? 13.174 5.809 8.734 1.00 94.50 91 THR A O 1
ATOM 718 N N . GLU A 1 92 ? 15.125 6.599 7.970 1.00 94.31 92 GLU A N 1
ATOM 719 C CA . GLU A 1 92 ? 14.660 7.991 7.871 1.00 94.31 92 GLU A CA 1
ATOM 720 C C . GLU A 1 92 ? 13.487 8.128 6.886 1.00 94.31 92 GLU A C 1
ATOM 722 O O . GLU A 1 92 ? 12.517 8.848 7.141 1.00 94.31 92 GLU A O 1
ATOM 727 N N . ILE A 1 93 ? 13.554 7.404 5.763 1.00 94.19 93 ILE A N 1
ATOM 728 C CA . ILE A 1 93 ? 12.494 7.358 4.748 1.00 94.19 93 ILE A CA 1
ATOM 729 C C . ILE A 1 93 ? 11.234 6.707 5.319 1.00 94.19 93 ILE A C 1
ATOM 731 O O . ILE A 1 93 ? 10.141 7.244 5.141 1.00 94.19 93 ILE A O 1
ATOM 735 N N . PHE A 1 94 ? 11.375 5.587 6.027 1.00 96.12 94 PHE A N 1
ATOM 736 C CA . PHE A 1 94 ? 10.272 4.904 6.697 1.00 96.12 94 PHE A CA 1
ATOM 737 C C . PHE A 1 94 ? 9.536 5.837 7.665 1.00 96.12 94 PHE A C 1
ATOM 739 O O . PHE A 1 94 ? 8.316 5.990 7.567 1.00 96.12 94 PHE A O 1
ATOM 746 N N . GLU A 1 95 ? 10.267 6.518 8.547 1.00 94.50 95 GLU A N 1
ATOM 747 C CA . GLU A 1 95 ? 9.688 7.476 9.493 1.00 94.50 95 GLU A CA 1
ATOM 748 C C . G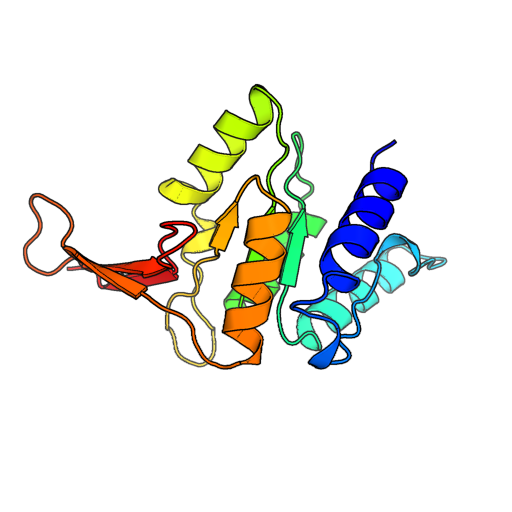LU A 1 95 ? 9.036 8.664 8.778 1.00 94.50 95 GLU A C 1
ATOM 750 O O . GLU A 1 95 ? 7.948 9.113 9.153 1.00 94.50 95 GLU A O 1
ATOM 755 N N . PHE A 1 96 ? 9.673 9.172 7.720 1.00 93.25 96 PHE A N 1
ATOM 756 C CA . PHE A 1 96 ? 9.123 10.258 6.919 1.00 93.25 96 PHE A CA 1
ATOM 757 C C . PHE A 1 96 ? 7.799 9.870 6.258 1.00 93.25 96 PHE A C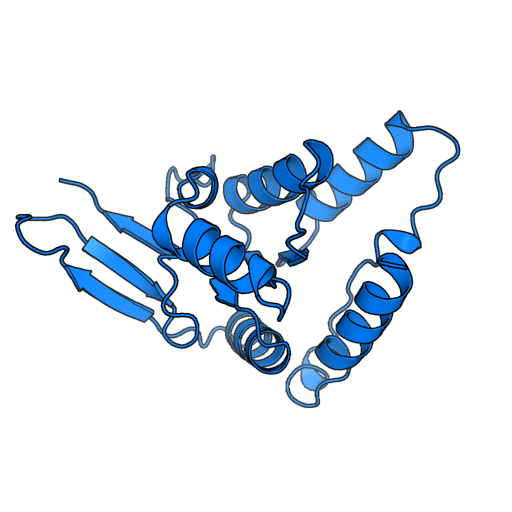 1
ATOM 759 O O . PHE A 1 96 ? 6.811 10.585 6.447 1.00 93.25 96 PHE A O 1
ATOM 766 N N . TYR A 1 97 ? 7.749 8.747 5.536 1.00 94.19 97 TYR A N 1
ATOM 767 C CA . TYR A 1 97 ? 6.516 8.259 4.919 1.00 94.19 97 TYR A CA 1
ATOM 768 C C . TYR A 1 97 ? 5.437 8.036 5.972 1.00 94.19 97 TYR A C 1
ATOM 770 O O . TYR A 1 97 ? 4.341 8.572 5.839 1.00 94.19 97 TYR A O 1
ATOM 778 N N . ARG A 1 98 ? 5.751 7.315 7.047 1.00 92.56 98 ARG A N 1
ATOM 779 C CA . ARG A 1 98 ? 4.756 6.903 8.038 1.00 92.56 98 ARG A CA 1
ATOM 780 C C . ARG A 1 98 ? 4.118 8.067 8.798 1.00 92.56 98 ARG A C 1
ATOM 782 O O . ARG A 1 98 ? 2.906 8.042 9.031 1.00 92.56 98 ARG A O 1
ATOM 789 N N . GLU A 1 99 ? 4.901 9.081 9.160 1.00 88.12 99 GLU A N 1
ATOM 790 C CA . GLU A 1 99 ? 4.442 10.138 10.071 1.00 88.12 99 GLU A CA 1
ATOM 791 C C . GLU A 1 99 ? 4.203 11.492 9.388 1.00 88.12 99 GLU A C 1
ATOM 793 O O . GLU A 1 99 ? 3.313 12.239 9.803 1.00 88.12 99 GLU A O 1
ATOM 798 N N . ARG A 1 100 ? 4.975 11.838 8.348 1.00 87.50 100 ARG A N 1
ATOM 799 C CA . ARG A 1 100 ? 5.073 13.227 7.851 1.00 87.50 100 ARG A CA 1
ATOM 800 C C . ARG A 1 100 ? 4.696 13.417 6.386 1.00 87.50 100 ARG A C 1
ATOM 802 O O . ARG A 1 100 ? 4.372 14.540 6.005 1.00 87.50 100 ARG A O 1
ATOM 809 N N . HIS A 1 101 ? 4.749 12.377 5.558 1.00 86.81 101 HIS A N 1
ATOM 810 C CA . HIS A 1 101 ? 4.647 12.555 4.114 1.00 86.81 101 HIS A CA 1
ATOM 811 C C . HIS A 1 101 ? 3.234 13.017 3.692 1.00 86.81 101 HIS A C 1
ATOM 813 O O . HIS A 1 101 ? 2.268 12.265 3.842 1.00 86.81 101 HIS A O 1
ATOM 819 N N . PRO A 1 102 ? 3.085 14.215 3.085 1.00 85.56 102 PRO A N 1
ATOM 820 C CA . PRO A 1 102 ? 1.772 14.810 2.810 1.00 85.56 102 PRO A CA 1
ATOM 821 C C . PRO A 1 102 ? 0.925 14.004 1.817 1.00 85.56 102 PRO A C 1
ATOM 823 O O . PRO A 1 102 ? -0.291 13.942 1.961 1.00 85.56 102 PRO A O 1
ATOM 826 N N . LEU A 1 103 ? 1.550 13.326 0.846 1.00 86.31 103 LEU A N 1
ATOM 827 C CA . LEU A 1 103 ? 0.844 12.438 -0.091 1.00 86.31 103 LEU A CA 1
ATOM 828 C C . LEU A 1 103 ? 0.034 11.330 0.583 1.00 86.31 103 LEU A C 1
ATOM 830 O O . LEU A 1 103 ? -0.976 10.911 0.033 1.00 86.31 103 LEU A O 1
ATOM 834 N N . LEU A 1 104 ? 0.397 10.895 1.792 1.00 86.31 104 LEU A N 1
ATOM 835 C CA . LEU A 1 104 ? -0.383 9.884 2.516 1.00 86.31 104 LEU A CA 1
ATOM 836 C C . LEU A 1 104 ? -1.650 10.455 3.176 1.00 86.31 104 LEU A C 1
ATOM 838 O O . LEU A 1 104 ? -2.267 9.810 4.029 1.00 86.31 104 LEU A O 1
ATOM 842 N N . ARG A 1 105 ? -2.014 11.691 2.821 1.00 88.25 105 ARG A N 1
ATOM 843 C CA . ARG A 1 105 ? -3.248 12.386 3.202 1.00 88.25 105 ARG A CA 1
ATOM 844 C C . ARG A 1 105 ? -4.119 12.733 1.997 1.00 88.25 105 ARG A C 1
ATOM 846 O O . ARG A 1 105 ? -5.082 13.477 2.148 1.00 88.25 105 ARG A O 1
ATOM 853 N N . LEU A 1 106 ? -3.798 12.200 0.816 1.00 91.38 106 LEU A N 1
ATOM 854 C CA . LEU A 1 106 ? -4.648 12.356 -0.357 1.00 91.38 106 LEU A CA 1
ATOM 855 C C . LEU A 1 106 ? -6.005 11.696 -0.135 1.00 91.38 106 LEU A C 1
ATOM 857 O O . LEU A 1 106 ? -6.118 10.663 0.519 1.00 91.38 106 LEU A O 1
ATOM 861 N N . ILE A 1 107 ? -7.032 12.310 -0.704 1.00 94.00 107 ILE A N 1
ATOM 862 C CA . ILE A 1 107 ? -8.401 11.806 -0.691 1.00 94.00 107 ILE A CA 1
ATOM 863 C C . ILE A 1 107 ? -8.669 10.966 -1.932 1.00 94.00 107 ILE A C 1
ATOM 865 O O . ILE A 1 107 ? -8.142 11.258 -3.006 1.00 94.00 107 ILE A O 1
ATOM 869 N N . GLU A 1 108 ? -9.539 9.970 -1.809 1.00 95.31 108 GLU A N 1
ATOM 870 C CA . GLU A 1 108 ? -10.240 9.433 -2.968 1.00 95.31 108 GLU A CA 1
ATOM 871 C C . GLU A 1 108 ? -11.097 10.541 -3.584 1.00 95.31 108 GLU A C 1
ATOM 873 O O . GLU A 1 108 ? -11.942 11.128 -2.906 1.00 95.31 108 GLU A O 1
ATOM 878 N N . PHE A 1 109 ? -10.928 10.812 -4.874 1.00 93.75 109 PHE A N 1
ATOM 879 C CA . PHE A 1 109 ? -11.624 11.938 -5.503 1.00 93.75 109 PHE A CA 1
ATOM 880 C C . PHE A 1 109 ? -13.140 11.758 -5.612 1.00 93.75 109 PHE A C 1
ATOM 882 O O . PHE A 1 109 ? -13.858 12.751 -5.665 1.00 93.75 109 PHE A O 1
ATOM 889 N N . ASN A 1 110 ? -13.640 10.521 -5.599 1.00 94.12 110 ASN A N 1
ATOM 890 C CA . ASN A 1 110 ? -15.078 10.261 -5.677 1.00 94.12 110 ASN A CA 1
ATOM 891 C C . ASN A 1 110 ? -15.788 10.393 -4.325 1.00 94.12 110 ASN A C 1
ATOM 893 O O . ASN A 1 110 ? -16.951 10.783 -4.286 1.00 94.12 110 ASN A O 1
ATOM 897 N N . THR A 1 111 ? -15.117 10.042 -3.225 1.00 93.62 111 THR A N 1
ATOM 898 C CA . THR A 1 111 ? -15.743 9.976 -1.893 1.00 93.62 111 THR A CA 1
ATOM 899 C C . THR A 1 111 ? -15.286 11.094 -0.963 1.00 93.62 111 THR A C 1
ATOM 901 O O . THR A 1 111 ? -15.926 11.343 0.054 1.00 93.62 111 THR A O 1
ATOM 904 N N . GLY A 1 112 ? -14.176 11.764 -1.279 1.00 91.44 112 GLY A N 1
ATOM 905 C CA . GLY A 1 112 ? -13.546 12.749 -0.403 1.00 91.44 112 GLY A CA 1
ATOM 906 C C . GLY A 1 112 ? -12.845 12.137 0.814 1.00 91.44 112 GLY A C 1
ATOM 907 O O . GLY A 1 112 ? -12.316 12.872 1.645 1.00 91.44 112 GLY A O 1
ATOM 908 N N . ILE A 1 113 ? -12.817 10.806 0.941 1.00 90.38 113 ILE A N 1
ATOM 909 C CA . ILE A 1 113 ? -12.239 10.118 2.097 1.00 90.38 113 ILE A CA 1
ATOM 910 C C . ILE A 1 113 ? -10.727 9.991 1.910 1.00 90.38 113 ILE A C 1
ATOM 912 O O . ILE A 1 113 ? -10.257 9.495 0.889 1.00 90.38 113 ILE A O 1
ATOM 916 N N . VAL A 1 114 ? -9.957 10.399 2.922 1.00 89.19 114 VAL A N 1
ATOM 917 C CA . VAL A 1 114 ? -8.492 10.249 2.943 1.00 89.19 114 VAL A CA 1
ATOM 918 C C . VAL A 1 114 ? -8.099 8.784 2.772 1.00 89.19 114 VAL A C 1
ATOM 920 O O . VAL A 1 114 ? -8.542 7.949 3.553 1.00 89.19 114 VAL A O 1
ATOM 923 N N . ASN A 1 115 ? -7.204 8.482 1.832 1.00 86.38 115 ASN A N 1
ATOM 924 C CA . ASN A 1 115 ? -6.498 7.212 1.717 1.00 86.38 115 ASN A CA 1
ATOM 925 C C . ASN A 1 115 ? -5.036 7.375 2.106 1.00 86.38 115 ASN A C 1
ATOM 927 O O . ASN A 1 115 ? -4.232 7.909 1.349 1.00 86.38 115 ASN A O 1
ATOM 931 N N . GLY A 1 116 ? -4.688 6.888 3.297 1.00 88.38 116 GLY A N 1
ATOM 932 C CA . GLY A 1 116 ? -3.292 6.658 3.643 1.00 88.38 116 GLY A CA 1
ATOM 933 C C . GLY A 1 116 ? -2.758 5.358 3.043 1.00 88.38 116 GLY A C 1
ATOM 934 O O . GLY A 1 116 ? -3.502 4.546 2.492 1.00 88.38 116 GLY A O 1
ATOM 935 N N . ALA A 1 117 ? -1.451 5.162 3.187 1.00 95.38 117 ALA A N 1
ATOM 936 C CA . ALA A 1 117 ? -0.765 3.928 2.823 1.00 95.38 117 ALA A CA 1
ATOM 937 C C . ALA A 1 117 ? -0.350 3.140 4.075 1.00 95.38 117 ALA A C 1
ATOM 939 O O . ALA A 1 117 ? -0.378 3.664 5.190 1.00 95.38 117 ALA A O 1
ATOM 940 N N . MET A 1 118 ? 0.051 1.887 3.879 1.00 97.06 118 MET A N 1
ATOM 941 C CA . MET A 1 118 ? 0.648 1.016 4.895 1.00 97.06 118 MET A CA 1
ATOM 942 C C . MET A 1 118 ? 2.159 0.962 4.665 1.00 97.06 118 MET A C 1
ATOM 944 O O . MET A 1 118 ? 2.599 0.473 3.629 1.00 97.06 118 MET A O 1
ATOM 948 N N . ILE A 1 119 ? 2.955 1.502 5.585 1.00 97.69 119 ILE A N 1
ATOM 949 C CA . ILE A 1 119 ? 4.402 1.684 5.420 1.00 97.69 119 ILE A CA 1
ATOM 950 C C . ILE A 1 119 ? 5.143 0.587 6.190 1.00 97.69 119 ILE A C 1
ATOM 952 O O . ILE A 1 119 ? 4.862 0.352 7.364 1.00 97.69 119 ILE A O 1
ATOM 956 N N . THR A 1 120 ? 6.108 -0.078 5.558 1.00 98.00 120 THR A N 1
ATOM 957 C CA . THR A 1 120 ? 6.934 -1.121 6.185 1.00 98.00 120 THR A CA 1
ATOM 958 C C . THR A 1 120 ? 8.337 -1.166 5.577 1.00 98.00 120 THR A C 1
ATOM 960 O O . THR A 1 120 ? 8.545 -0.708 4.460 1.00 98.00 120 THR A O 1
ATOM 963 N N . GLN A 1 121 ? 9.303 -1.734 6.297 1.00 97.12 121 GLN A N 1
ATOM 964 C CA . GLN A 1 121 ? 10.620 -2.131 5.766 1.00 97.12 121 GLN A CA 1
ATOM 965 C C . GLN A 1 121 ? 10.754 -3.661 5.652 1.00 97.12 121 GLN A C 1
ATOM 967 O O . GLN A 1 121 ? 11.820 -4.182 5.327 1.00 97.12 121 GLN A O 1
ATOM 972 N N . ASP A 1 122 ? 9.686 -4.394 5.977 1.00 96.88 122 ASP A N 1
ATOM 973 C CA . ASP A 1 122 ? 9.674 -5.848 6.079 1.00 96.88 122 ASP A CA 1
ATOM 974 C C . ASP A 1 122 ? 8.800 -6.474 4.984 1.00 96.88 122 ASP A C 1
ATOM 976 O O . ASP A 1 122 ? 7.593 -6.227 4.893 1.00 96.88 122 ASP A O 1
ATOM 980 N N . VAL A 1 123 ? 9.434 -7.314 4.170 1.00 96.06 123 VAL A N 1
ATOM 981 C CA . VAL A 1 123 ? 8.836 -8.067 3.063 1.00 96.06 123 VAL A CA 1
ATOM 982 C C . VAL A 1 123 ? 7.777 -9.064 3.557 1.00 96.06 123 VAL A C 1
ATOM 984 O O . VAL A 1 123 ? 6.743 -9.253 2.905 1.00 96.06 123 VAL A O 1
ATOM 987 N N . ASP A 1 124 ? 7.964 -9.659 4.735 1.00 96.56 124 ASP A N 1
ATOM 988 C CA . ASP A 1 124 ? 6.985 -10.580 5.318 1.00 96.56 124 ASP A CA 1
ATOM 989 C C . ASP A 1 124 ? 5.734 -9.839 5.790 1.00 96.56 124 ASP A C 1
ATOM 991 O O . ASP A 1 124 ? 4.620 -10.366 5.693 1.00 96.56 124 ASP A O 1
ATOM 995 N N . VAL A 1 125 ? 5.892 -8.598 6.259 1.00 98.00 125 VAL A N 1
ATOM 996 C CA . VAL A 1 125 ? 4.763 -7.719 6.591 1.00 98.00 125 VAL A CA 1
ATOM 997 C C . VAL A 1 125 ? 3.983 -7.351 5.332 1.00 98.00 125 VAL A C 1
ATOM 999 O O . VAL A 1 125 ? 2.756 -7.388 5.369 1.00 98.00 125 VAL A O 1
ATOM 1002 N N . VAL A 1 126 ? 4.646 -7.086 4.199 1.00 97.88 126 VAL A N 1
ATOM 1003 C CA . VAL A 1 126 ? 3.950 -6.845 2.917 1.00 97.88 126 VAL A CA 1
ATOM 1004 C C . VAL A 1 126 ? 3.038 -8.020 2.563 1.00 97.88 126 VAL A C 1
ATOM 1006 O O . VAL A 1 126 ? 1.864 -7.821 2.248 1.00 97.88 126 VAL A O 1
ATOM 1009 N N . SER A 1 127 ? 3.548 -9.248 2.672 1.00 97.25 127 SER A N 1
ATOM 1010 C CA . SER A 1 127 ? 2.772 -10.458 2.376 1.00 97.25 127 SER A CA 1
ATOM 1011 C C . SER A 1 127 ? 1.570 -10.622 3.315 1.00 97.25 127 SER A C 1
ATOM 1013 O O . SER A 1 127 ? 0.486 -10.999 2.875 1.00 97.25 127 SER A O 1
ATOM 1015 N N . GLN A 1 128 ? 1.734 -10.302 4.602 1.00 97.56 128 GLN A N 1
ATOM 1016 C CA . GLN A 1 128 ? 0.649 -10.334 5.593 1.00 97.56 128 GLN A CA 1
ATOM 1017 C C . GLN A 1 128 ? -0.423 -9.278 5.325 1.00 97.56 128 GLN A C 1
ATOM 1019 O O . GLN A 1 128 ? -1.614 -9.575 5.392 1.00 97.56 128 GLN A O 1
ATOM 1024 N N . VAL A 1 129 ? -0.013 -8.052 5.002 1.00 97.81 129 VAL A N 1
ATOM 1025 C CA . VAL A 1 129 ? -0.942 -6.963 4.694 1.00 97.81 129 VAL A CA 1
ATOM 1026 C C . VAL A 1 129 ? -1.710 -7.272 3.411 1.00 97.81 129 VAL A C 1
ATOM 1028 O O . VAL A 1 129 ? -2.928 -7.126 3.391 1.00 97.81 129 VAL A O 1
ATOM 1031 N N . PHE A 1 130 ? -1.049 -7.775 2.363 1.00 97.56 130 PHE A N 1
ATOM 1032 C CA . PHE A 1 130 ? -1.759 -8.231 1.167 1.00 97.56 130 PHE A CA 1
ATOM 1033 C C . PHE A 1 130 ? -2.742 -9.355 1.465 1.00 97.56 130 PHE A C 1
ATOM 1035 O O . PHE A 1 130 ? -3.859 -9.321 0.950 1.00 97.56 130 PHE A O 1
ATOM 1042 N N . GLU A 1 131 ? -2.359 -10.324 2.297 1.00 97.38 131 GLU A N 1
ATOM 1043 C CA . GLU A 1 131 ? -3.258 -11.410 2.670 1.00 97.38 131 GLU A CA 1
ATOM 1044 C C . GLU A 1 131 ? -4.534 -10.855 3.296 1.00 97.38 131 GLU A C 1
ATOM 1046 O O . GLU A 1 131 ? -5.607 -11.172 2.793 1.00 97.38 131 GLU A O 1
ATOM 1051 N N . ARG A 1 132 ? -4.405 -9.941 4.269 1.00 97.50 132 ARG A N 1
ATOM 1052 C CA . ARG A 1 132 ? -5.532 -9.271 4.935 1.00 97.50 132 ARG A CA 1
ATOM 1053 C C . ARG A 1 132 ? -6.372 -8.399 4.001 1.00 97.50 132 ARG A C 1
ATOM 1055 O O . ARG A 1 132 ? -7.592 -8.346 4.162 1.00 97.50 132 ARG A O 1
ATOM 1062 N N . ILE A 1 133 ? -5.752 -7.726 3.029 1.00 96.50 133 ILE A N 1
ATOM 1063 C CA . ILE A 1 133 ? -6.475 -6.959 2.004 1.00 96.50 133 ILE A CA 1
ATOM 1064 C C . ILE A 1 133 ? -7.362 -7.904 1.185 1.00 96.50 133 ILE A C 1
ATOM 1066 O O . ILE A 1 133 ? -8.553 -7.644 1.024 1.00 96.50 133 ILE A O 1
ATOM 1070 N N . PHE A 1 134 ? -6.805 -9.007 0.679 1.00 96.31 134 PHE A N 1
ATOM 1071 C CA . PHE A 1 134 ? -7.516 -9.901 -0.240 1.00 96.31 134 PHE A CA 1
ATOM 1072 C C . PHE A 1 134 ? -8.446 -10.912 0.452 1.00 96.31 134 PHE A C 1
ATOM 1074 O O . PHE A 1 134 ? -9.380 -11.388 -0.191 1.00 96.31 134 PHE A O 1
ATOM 1081 N N . SER A 1 135 ? -8.270 -11.194 1.747 1.00 96.44 135 SER A N 1
ATOM 1082 C CA . SER A 1 135 ? -9.266 -11.896 2.581 1.00 96.44 135 SER A CA 1
ATOM 1083 C C . SER A 1 135 ? -10.325 -10.976 3.183 1.00 96.44 135 SER A C 1
ATOM 1085 O O . SER A 1 135 ? -11.234 -11.476 3.845 1.00 96.44 135 SER A O 1
ATOM 1087 N N . ASN A 1 136 ? -10.219 -9.655 2.997 1.00 96.25 136 ASN A N 1
ATOM 1088 C CA . ASN A 1 136 ? -11.068 -8.671 3.670 1.00 96.25 136 ASN A CA 1
ATOM 1089 C C . ASN A 1 136 ? -11.045 -8.817 5.210 1.00 96.25 136 ASN A C 1
ATOM 1091 O O . ASN A 1 136 ? -12.077 -8.753 5.877 1.00 96.25 136 ASN A O 1
ATOM 1095 N N . SER A 1 137 ? -9.857 -9.034 5.779 1.00 97.31 137 SER A N 1
ATOM 1096 C CA . SER A 1 137 ? -9.631 -9.226 7.219 1.00 97.31 137 SER A CA 1
ATOM 1097 C C . SER A 1 137 ? -8.629 -8.213 7.783 1.00 97.31 137 SER A C 1
ATOM 1099 O O . SER A 1 137 ? -7.758 -8.552 8.586 1.00 97.31 137 SER A O 1
ATOM 1101 N N . MET A 1 138 ? -8.704 -6.969 7.307 1.00 97.31 138 MET A N 1
ATOM 1102 C CA . MET A 1 138 ? -7.889 -5.871 7.822 1.00 97.31 138 MET A CA 1
ATOM 1103 C C . MET A 1 138 ? -8.294 -5.511 9.254 1.00 97.31 138 MET A C 1
ATOM 1105 O O . MET A 1 138 ? -9.474 -5.512 9.600 1.00 97.31 138 MET A O 1
ATOM 1109 N N . GLU A 1 139 ? -7.310 -5.153 10.076 1.00 98.00 139 GLU A N 1
ATOM 1110 C CA . GLU A 1 139 ? -7.516 -4.753 11.467 1.00 98.00 139 GLU A CA 1
ATOM 1111 C C . GLU A 1 139 ? -6.968 -3.350 11.688 1.00 98.00 139 GLU A C 1
ATOM 1113 O O . GLU A 1 139 ? -5.881 -3.007 11.209 1.00 98.00 139 GLU A O 1
ATOM 1118 N N . T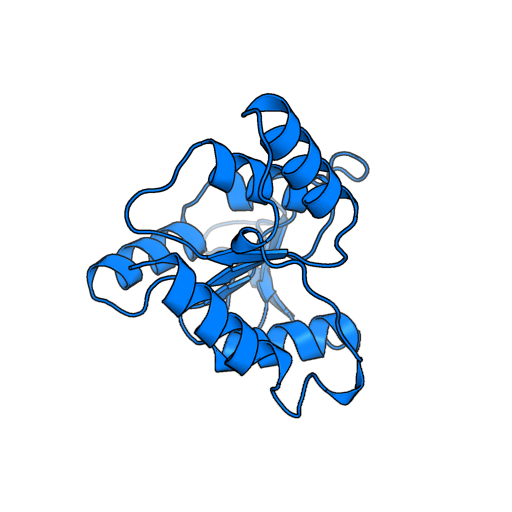YR A 1 140 ? -7.714 -2.554 12.449 1.00 97.62 140 TYR A N 1
ATOM 1119 C CA . TYR A 1 140 ? -7.391 -1.158 12.678 1.00 97.62 140 TYR A CA 1
ATOM 1120 C C . TYR A 1 140 ? -7.560 -0.775 14.141 1.00 97.62 140 TYR A C 1
ATOM 1122 O O . TYR A 1 140 ? -8.441 -1.286 14.834 1.00 97.62 140 TYR A O 1
ATOM 1130 N N . ASP A 1 141 ? -6.750 0.185 14.569 1.00 97.75 141 ASP A N 1
ATOM 1131 C CA . ASP A 1 141 ? -6.822 0.805 15.882 1.00 97.75 141 ASP A CA 1
ATOM 1132 C C . ASP A 1 141 ? -7.251 2.270 15.717 1.00 97.75 141 ASP A C 1
ATOM 1134 O O . ASP A 1 141 ? -6.648 3.031 14.954 1.00 97.75 141 ASP A O 1
ATOM 1138 N N . LEU A 1 142 ? -8.310 2.675 16.422 1.00 96.50 142 LEU A N 1
ATOM 1139 C CA . LEU A 1 142 ? -8.763 4.064 16.456 1.00 96.50 142 LEU A CA 1
ATOM 1140 C C . LEU A 1 142 ? -8.040 4.803 17.585 1.00 96.50 142 LEU A C 1
ATOM 1142 O O . LEU A 1 142 ? -8.234 4.504 18.763 1.00 96.50 142 LEU A O 1
ATOM 1146 N N . VAL A 1 143 ? -7.214 5.781 17.227 1.00 95.69 143 VAL A N 1
ATOM 1147 C CA . VAL A 1 143 ? -6.368 6.529 18.160 1.00 95.69 143 VAL A CA 1
ATOM 1148 C C . VAL A 1 143 ? -6.757 7.999 18.137 1.00 95.69 143 VAL A C 1
ATOM 1150 O O . VAL A 1 143 ? -6.692 8.648 17.096 1.00 95.69 143 VAL A O 1
ATOM 1153 N N . ARG A 1 144 ? -7.114 8.563 19.293 1.00 94.81 144 ARG A N 1
ATOM 1154 C CA . ARG A 1 144 ? -7.284 10.015 19.433 1.00 94.81 144 ARG A CA 1
ATOM 1155 C C . ARG A 1 144 ? -5.916 10.682 19.542 1.00 94.81 144 ARG A C 1
ATOM 1157 O O . ARG A 1 144 ? -5.079 10.236 20.334 1.00 94.81 144 ARG A O 1
ATOM 1164 N N . LYS A 1 145 ? -5.681 11.752 18.781 1.00 91.19 145 LYS A N 1
ATOM 1165 C CA . LYS A 1 145 ? -4.450 12.538 18.922 1.00 91.19 145 LYS A CA 1
ATOM 1166 C C . LYS A 1 145 ? -4.422 13.183 20.317 1.00 91.19 145 LYS A C 1
ATOM 1168 O O . LYS A 1 145 ? -5.457 13.504 20.902 1.00 91.19 145 LYS A O 1
ATOM 1173 N N . ARG A 1 146 ? -3.233 13.278 20.920 1.00 89.88 146 ARG A N 1
ATOM 1174 C CA . ARG A 1 146 ? -3.092 13.940 22.226 1.00 89.88 146 ARG A CA 1
ATOM 1175 C C . ARG A 1 146 ? -3.424 15.422 22.066 1.00 89.88 146 ARG A C 1
ATOM 1177 O O . ARG A 1 146 ? -3.142 15.988 21.017 1.00 89.88 146 ARG A O 1
ATOM 1184 N N . GLU A 1 147 ? -4.010 16.008 23.108 1.00 89.38 147 GLU A N 1
ATOM 1185 C CA . GLU A 1 147 ? -4.296 17.451 23.190 1.00 89.38 147 GLU A CA 1
ATOM 1186 C C . GLU A 1 147 ? -5.322 17.978 22.160 1.00 89.38 147 GLU A C 1
ATOM 1188 O O . GLU A 1 147 ? -5.436 19.181 21.967 1.00 89.38 147 GLU A O 1
ATOM 1193 N N . THR A 1 148 ? -6.117 17.098 21.539 1.00 88.19 148 THR A N 1
ATOM 1194 C CA . THR A 1 148 ? -7.196 17.455 20.591 1.00 88.19 148 THR A CA 1
ATOM 1195 C C . THR A 1 148 ? -8.567 16.977 21.076 1.00 88.19 148 THR A C 1
ATOM 1197 O O . THR A 1 148 ? -8.646 15.968 21.786 1.00 88.19 148 THR A O 1
ATOM 1200 N N . THR A 1 149 ? -9.653 17.631 20.654 1.00 85.81 149 THR A N 1
ATOM 1201 C CA . THR A 1 149 ? -11.022 17.294 21.092 1.00 85.81 149 THR A CA 1
ATOM 1202 C C . THR A 1 149 ? -11.684 16.190 20.262 1.00 85.81 149 THR A C 1
ATOM 1204 O O . THR A 1 149 ? -12.276 15.275 20.836 1.00 85.81 149 THR A O 1
ATOM 1207 N N . ALA A 1 150 ? -11.554 16.228 18.939 1.00 88.81 150 ALA A N 1
ATOM 1208 C CA . ALA A 1 150 ? -12.193 15.330 17.974 1.00 88.81 150 ALA A CA 1
ATOM 1209 C C . ALA A 1 150 ? -11.249 14.885 16.828 1.00 88.81 150 ALA A C 1
ATOM 1211 O O . ALA A 1 150 ? -11.702 14.326 15.831 1.00 88.81 150 ALA A O 1
ATOM 1212 N N . TYR A 1 151 ? -9.930 15.040 16.992 1.00 93.69 151 TYR A N 1
ATOM 1213 C CA . TYR A 1 151 ? -8.944 14.553 16.028 1.00 93.69 151 TYR A CA 1
ATOM 1214 C C . TYR A 1 151 ? -8.653 13.055 16.229 1.00 93.69 151 TYR A C 1
ATOM 1216 O O . TYR A 1 151 ? -8.011 12.647 17.208 1.00 93.69 151 TYR A O 1
ATOM 1224 N N . TYR A 1 152 ? -9.054 12.226 15.264 1.00 94.44 152 TYR A N 1
ATOM 1225 C CA . TYR A 1 152 ? -8.868 10.772 15.301 1.00 94.44 152 TYR A CA 1
ATOM 1226 C C . TYR A 1 152 ? -8.030 10.258 14.132 1.00 94.44 152 TYR A C 1
ATOM 1228 O O . TYR A 1 152 ? -8.148 10.700 12.991 1.00 94.44 152 TYR A O 1
ATOM 1236 N N . LEU A 1 153 ? -7.196 9.269 14.431 1.00 93.94 153 LEU A N 1
ATOM 1237 C CA . LEU A 1 153 ? -6.354 8.537 13.499 1.00 93.94 153 LEU A CA 1
ATOM 1238 C C . LEU A 1 153 ? -6.828 7.087 13.465 1.00 93.94 153 LEU A C 1
ATOM 1240 O O . LEU A 1 153 ? -6.851 6.429 14.504 1.00 93.94 153 LEU A O 1
ATOM 1244 N N . LEU A 1 154 ? -7.159 6.569 12.285 1.00 95.62 154 LEU A N 1
ATOM 1245 C CA . LEU A 1 154 ? -7.328 5.130 12.099 1.00 95.62 154 LEU A CA 1
ATOM 1246 C C . LEU A 1 154 ? -5.988 4.551 11.655 1.00 95.62 154 LEU A C 1
ATOM 1248 O O . LEU A 1 154 ? -5.500 4.883 10.567 1.00 95.62 154 LEU A O 1
ATOM 1252 N N . LYS A 1 155 ? -5.384 3.714 12.494 1.00 96.00 155 LYS A N 1
ATOM 1253 C CA . LYS A 1 155 ? -4.090 3.086 12.227 1.00 96.00 155 LYS A CA 1
ATOM 1254 C C . LYS A 1 155 ? -4.270 1.633 11.815 1.00 96.00 155 LYS A C 1
ATOM 1256 O O . LYS A 1 155 ? -4.991 0.906 12.482 1.00 96.00 155 LYS A O 1
ATOM 1261 N N . GLU A 1 156 ? -3.629 1.206 10.731 1.00 96.94 156 GLU A N 1
ATOM 1262 C CA . GLU A 1 156 ? -3.552 -0.220 10.385 1.00 96.94 156 GLU A CA 1
ATOM 1263 C C . GLU A 1 156 ? -2.671 -0.938 11.410 1.00 96.94 156 GLU A C 1
ATOM 1265 O O . GLU A 1 156 ? -1.590 -0.453 11.736 1.00 96.94 156 GLU A O 1
ATOM 1270 N N . ARG A 1 157 ? -3.142 -2.063 11.952 1.00 97.62 157 ARG A N 1
ATOM 1271 C CA . ARG A 1 157 ? -2.575 -2.648 13.171 1.00 97.62 157 ARG A CA 1
ATOM 1272 C C . ARG A 1 157 ? -1.135 -3.147 13.037 1.00 97.62 157 ARG A C 1
ATOM 1274 O O . ARG A 1 157 ? -0.368 -2.993 13.985 1.00 97.62 157 ARG A O 1
ATOM 1281 N N . ILE A 1 158 ? -0.751 -3.755 11.917 1.00 97.38 158 ILE A N 1
ATOM 1282 C CA . ILE A 1 158 ? 0.588 -4.351 11.776 1.00 97.38 158 ILE A CA 1
ATOM 1283 C C . ILE A 1 158 ? 1.633 -3.259 11.549 1.00 97.38 158 ILE A C 1
ATOM 1285 O O . ILE A 1 158 ? 2.638 -3.184 12.251 1.00 97.38 158 ILE A O 1
ATOM 1289 N N . THR A 1 159 ? 1.387 -2.390 10.575 1.00 97.00 159 THR A N 1
ATOM 1290 C CA . THR A 1 159 ? 2.308 -1.318 10.179 1.00 97.00 159 THR A CA 1
ATOM 1291 C C . THR A 1 159 ? 2.211 -0.093 11.077 1.00 97.00 159 THR A C 1
ATOM 1293 O O . THR A 1 159 ? 3.087 0.772 11.045 1.00 97.00 159 THR A O 1
ATOM 1296 N N . GLN A 1 160 ? 1.131 0.017 11.860 1.00 96.00 160 GLN A N 1
ATOM 1297 C CA . GLN A 1 160 ? 0.807 1.173 12.699 1.00 96.00 160 GLN A CA 1
ATOM 1298 C C . GLN A 1 160 ? 0.756 2.489 11.899 1.00 96.00 160 GLN A C 1
ATOM 1300 O O . GLN A 1 160 ? 0.959 3.586 12.437 1.00 96.00 160 GLN A O 1
ATOM 1305 N N . SER A 1 161 ? 0.478 2.366 10.598 1.00 95.75 161 SER A N 1
ATOM 1306 C CA . SER A 1 161 ? 0.379 3.464 9.643 1.00 95.75 161 SER A CA 1
ATOM 1307 C C . SER A 1 161 ? -1.004 4.088 9.694 1.00 95.75 161 SER A C 1
ATOM 1309 O O . SER A 1 161 ? -2.009 3.383 9.756 1.00 95.75 161 SER A O 1
ATOM 1311 N N . THR A 1 162 ? -1.076 5.415 9.632 1.00 94.12 162 THR A N 1
ATOM 1312 C CA . THR A 1 162 ? -2.363 6.121 9.602 1.00 94.12 162 THR A CA 1
ATOM 1313 C C . THR A 1 162 ? -2.976 6.034 8.208 1.00 94.12 162 THR A C 1
ATOM 1315 O O . THR A 1 162 ? -2.453 6.644 7.272 1.00 94.12 162 THR A O 1
ATOM 1318 N N . VAL A 1 163 ? -4.112 5.344 8.097 1.00 94.00 163 VAL A N 1
ATOM 1319 C CA . VAL A 1 163 ? -4.834 5.115 6.833 1.00 94.00 163 VAL A CA 1
ATOM 1320 C C . VAL A 1 163 ? -6.079 5.990 6.664 1.00 94.00 163 VAL A C 1
ATOM 1322 O O . VAL A 1 163 ? -6.509 6.221 5.532 1.00 94.00 163 VAL A O 1
ATOM 1325 N N . ARG A 1 164 ? -6.646 6.500 7.767 1.00 93.00 164 ARG A N 1
ATOM 1326 C CA . ARG A 1 164 ? -7.737 7.492 7.786 1.00 93.00 164 ARG A CA 1
ATOM 1327 C C . ARG A 1 164 ? -7.475 8.541 8.858 1.00 93.00 164 ARG A C 1
ATOM 1329 O O . ARG A 1 164 ? -6.861 8.236 9.882 1.00 93.00 164 ARG A O 1
ATOM 1336 N N . ILE A 1 165 ? -7.984 9.748 8.630 1.00 92.00 165 ILE A N 1
ATOM 1337 C CA . ILE A 1 165 ? -7.953 10.848 9.595 1.00 92.00 165 ILE A CA 1
ATOM 1338 C C . ILE A 1 165 ? -9.327 11.501 9.659 1.00 92.00 165 ILE A C 1
ATOM 1340 O O . ILE A 1 165 ? -9.955 11.721 8.626 1.00 92.00 165 ILE A O 1
ATOM 1344 N N . ILE A 1 166 ? -9.745 11.832 10.875 1.00 90.88 166 ILE A N 1
ATOM 1345 C CA . ILE A 1 166 ? -10.802 12.796 11.163 1.00 90.88 166 ILE A CA 1
ATOM 1346 C C . ILE A 1 166 ? -10.112 13.978 11.838 1.00 90.88 166 ILE A C 1
ATOM 1348 O O . ILE A 1 166 ? -9.380 13.783 12.811 1.00 90.88 166 ILE A O 1
ATOM 1352 N N . THR A 1 167 ? -10.284 15.172 11.282 1.00 88.81 167 THR A N 1
ATOM 1353 C CA . THR A 1 167 ? -9.756 16.417 11.849 1.00 88.81 167 THR A CA 1
ATOM 1354 C C . THR A 1 167 ? -10.839 17.132 12.652 1.00 88.81 167 THR A C 1
ATOM 1356 O O . THR A 1 167 ? -12.022 16.868 12.441 1.00 88.81 167 THR A O 1
ATOM 1359 N N . ASP A 1 168 ? -10.415 18.021 13.553 1.00 82.62 168 ASP A N 1
ATOM 1360 C CA . ASP A 1 168 ? -11.298 18.961 14.261 1.00 82.62 168 ASP A CA 1
ATOM 1361 C C . ASP A 1 168 ? -11.926 19.996 13.311 1.00 82.62 168 ASP A C 1
ATOM 1363 O O . ASP A 1 168 ? -11.267 20.332 12.294 1.00 82.62 168 ASP A O 1
#

Organism: NCBI:txid412755